Protein AF-A0A820NYU8-F1 (afdb_monomer)

Organism: NCBI:txid433720

pLDDT: mean 91.17, std 9.42, range [52.25, 97.38]

InterPro domains:
  IPR002490 V-type ATPase, V0 complex, 116kDa subunit family [PF01496] (27-55)
  IPR002490 V-type ATPase, V0 complex, 116kDa subunit family [PTHR11629] (4-55)

Foldseek 3Di:
DDDPPDDDDDDDDDDDDDPVCPVVVVVVVVVVVPDDDDDPPPVDDLCRDPCNVVVVD

Sequence (57 aa):
MTNIFRSEEMTLCQLYLQPDAAYSCISELGELGIVQFRDLNPNVNAFQRKFVNEVGQ

Mean predicted aligned error: 5.18 Å

Radius of gyration: 15.46 Å; Cα contacts (8 Å, |Δi|>4): 8; chains: 1; bounding box: 34×25×38 Å

Structure (mmCIF, N/CA/C/O backbone):
data_AF-A0A820NYU8-F1
#
_entry.id   AF-A0A820NYU8-F1
#
loop_
_atom_site.group_PDB
_atom_site.id
_atom_site.type_symbol
_atom_site.label_atom_id
_atom_site.label_alt_id
_atom_site.label_comp_id
_atom_site.label_asym_id
_atom_site.label_entity_id
_atom_site.label_seq_id
_atom_site.pdbx_PDB_ins_code
_atom_site.Cartn_x
_atom_site.Cartn_y
_atom_site.Cartn_z
_atom_site.occupancy
_atom_site.B_iso_or_equiv
_atom_site.auth_seq_id
_atom_site.auth_comp_id
_atom_site.auth_asym_id
_atom_site.auth_atom_id
_atom_site.pdbx_PDB_model_num
ATOM 1 N N . MET A 1 1 ? 15.276 2.074 -20.440 1.00 55.00 1 MET A N 1
ATOM 2 C CA . MET A 1 1 ? 16.477 2.559 -21.155 1.00 55.00 1 MET A CA 1
ATOM 3 C C . MET A 1 1 ? 17.105 3.583 -20.234 1.00 55.00 1 MET A C 1
ATOM 5 O O . MET A 1 1 ? 16.414 4.515 -19.868 1.00 55.00 1 MET A O 1
ATOM 9 N N . THR A 1 2 ? 18.312 3.326 -19.735 1.00 65.19 2 THR A N 1
ATOM 10 C CA . THR A 1 2 ? 18.893 3.989 -18.556 1.00 65.19 2 THR A CA 1
ATOM 11 C C . THR A 1 2 ? 19.129 5.482 -18.787 1.00 65.19 2 THR A C 1
ATOM 13 O O . THR A 1 2 ? 20.013 5.848 -19.564 1.00 65.19 2 THR A O 1
ATOM 16 N N . ASN A 1 3 ? 18.384 6.345 -18.091 1.00 69.06 3 ASN A N 1
ATOM 17 C CA . ASN A 1 3 ? 18.652 7.777 -18.042 1.00 69.06 3 ASN A CA 1
ATOM 18 C C . ASN A 1 3 ? 19.421 8.112 -16.756 1.00 69.06 3 ASN A C 1
ATOM 20 O O . ASN A 1 3 ? 18.851 8.351 -15.701 1.00 69.06 3 ASN A O 1
ATOM 24 N N . ILE A 1 4 ? 20.752 8.093 -16.821 1.00 83.62 4 ILE A N 1
ATOM 25 C CA . ILE A 1 4 ? 21.602 8.339 -15.638 1.00 83.62 4 ILE A CA 1
ATOM 26 C C . ILE A 1 4 ? 21.609 9.833 -15.254 1.00 83.62 4 ILE A C 1
ATOM 28 O O . ILE A 1 4 ? 21.931 10.193 -14.126 1.00 83.62 4 ILE A O 1
ATOM 32 N N . PHE A 1 5 ? 21.237 10.717 -16.183 1.00 88.06 5 PHE A N 1
ATOM 33 C CA . PHE A 1 5 ? 21.355 12.167 -16.011 1.00 88.06 5 PHE A CA 1
ATOM 34 C C . PHE A 1 5 ? 20.048 12.864 -15.616 1.00 88.06 5 PHE A C 1
ATOM 36 O O . PHE A 1 5 ? 20.086 14.036 -15.240 1.00 88.06 5 PHE A O 1
ATOM 43 N N . ARG A 1 6 ? 18.891 12.194 -15.716 1.00 86.75 6 ARG A N 1
ATOM 44 C CA . ARG A 1 6 ? 17.582 12.754 -15.340 1.00 86.75 6 ARG A CA 1
ATOM 45 C C . ARG A 1 6 ? 16.700 11.681 -14.716 1.00 86.75 6 ARG A C 1
ATOM 47 O O . ARG A 1 6 ? 16.825 10.515 -15.061 1.00 86.75 6 ARG A O 1
ATOM 54 N N . SER A 1 7 ? 15.795 12.099 -13.835 1.00 90.75 7 SER A N 1
ATOM 55 C CA . SER A 1 7 ? 14.782 11.216 -13.257 1.00 90.75 7 SER A CA 1
ATOM 56 C C . SER A 1 7 ? 13.939 10.548 -14.344 1.00 90.75 7 SER A C 1
ATOM 58 O O . SER A 1 7 ? 13.630 11.171 -15.362 1.00 90.75 7 SER A O 1
ATOM 60 N N . GLU A 1 8 ? 13.550 9.299 -14.101 1.00 89.94 8 GLU A N 1
ATOM 61 C CA . GLU A 1 8 ? 12.588 8.584 -14.939 1.00 89.94 8 GLU A CA 1
ATOM 62 C C . GLU A 1 8 ? 11.201 9.242 -14.848 1.00 89.94 8 GLU A C 1
ATOM 64 O O . GLU A 1 8 ? 10.867 9.911 -13.862 1.00 89.94 8 GLU A O 1
ATOM 69 N N . GLU A 1 9 ? 10.385 9.064 -15.886 1.00 91.62 9 GLU A N 1
ATOM 70 C CA . GLU A 1 9 ? 9.009 9.554 -15.871 1.00 91.62 9 GLU A CA 1
ATOM 71 C C . GLU A 1 9 ? 8.161 8.765 -14.867 1.00 91.62 9 GLU A C 1
ATOM 73 O O . GLU A 1 9 ? 8.209 7.538 -14.807 1.00 91.62 9 GLU A O 1
ATOM 78 N N . MET A 1 10 ? 7.354 9.484 -14.085 1.00 94.62 10 MET A N 1
ATOM 79 C CA . MET A 1 10 ? 6.502 8.912 -13.043 1.00 94.62 10 MET A CA 1
ATOM 80 C C . MET A 1 10 ? 5.032 9.159 -13.369 1.00 94.62 10 MET A C 1
ATOM 82 O O . MET A 1 10 ? 4.665 10.228 -13.854 1.00 94.62 10 MET A O 1
ATOM 86 N N . THR A 1 11 ? 4.172 8.196 -13.037 1.00 96.06 11 THR A N 1
ATOM 87 C CA . THR A 1 11 ? 2.715 8.319 -13.191 1.00 96.06 11 THR A CA 1
ATOM 88 C C . THR A 1 11 ? 2.023 8.203 -11.838 1.00 96.06 11 THR A C 1
ATOM 90 O O . THR A 1 11 ? 2.379 7.361 -11.015 1.00 96.06 11 THR A O 1
ATOM 93 N N . LEU A 1 12 ? 1.017 9.051 -11.601 1.00 96.69 12 LEU A N 1
ATOM 94 C CA . LEU A 1 12 ? 0.110 8.900 -10.467 1.00 96.69 12 LEU A CA 1
ATOM 95 C C . LEU A 1 12 ? -1.067 8.012 -10.866 1.00 96.69 12 LEU A C 1
ATOM 97 O O . LEU A 1 12 ? -1.866 8.390 -11.717 1.00 96.69 12 LEU A O 1
ATOM 101 N N . CYS A 1 13 ? -1.200 6.879 -10.186 1.00 95.25 13 CYS A N 1
ATOM 102 C CA . CYS A 1 13 ? -2.324 5.968 -10.354 1.00 95.25 13 CYS A CA 1
ATOM 103 C C . CYS A 1 13 ? -3.226 6.001 -9.117 1.00 95.25 13 CYS A C 1
ATOM 105 O O . CYS A 1 13 ? -2.740 6.075 -7.987 1.00 95.25 13 CYS A O 1
ATOM 107 N N . GLN A 1 14 ? -4.537 5.906 -9.329 1.00 96.44 14 GLN A N 1
ATOM 108 C CA . GLN A 1 14 ? -5.518 5.716 -8.265 1.00 96.44 14 GLN A CA 1
ATOM 109 C C . GLN A 1 14 ? -6.003 4.267 -8.288 1.00 96.44 14 GLN A C 1
ATOM 111 O O . GLN A 1 14 ? -6.470 3.784 -9.316 1.00 96.44 14 GLN A O 1
ATOM 116 N N . LEU A 1 15 ? -5.875 3.578 -7.156 1.00 94.75 15 LEU A N 1
ATOM 117 C CA . LEU A 1 15 ? -6.198 2.162 -7.027 1.00 94.75 15 LEU A CA 1
ATOM 118 C C . LEU A 1 15 ? -7.483 1.986 -6.212 1.00 94.75 15 LEU A C 1
ATOM 120 O O . LEU A 1 15 ? -7.607 2.536 -5.119 1.00 94.75 15 LEU A O 1
ATOM 124 N N . TYR A 1 16 ? -8.419 1.196 -6.735 1.00 95.44 16 TYR A N 1
ATOM 125 C CA . TYR A 1 16 ? -9.642 0.799 -6.040 1.00 95.44 16 TYR A CA 1
ATOM 126 C C . TYR A 1 16 ? -9.600 -0.706 -5.801 1.00 95.44 16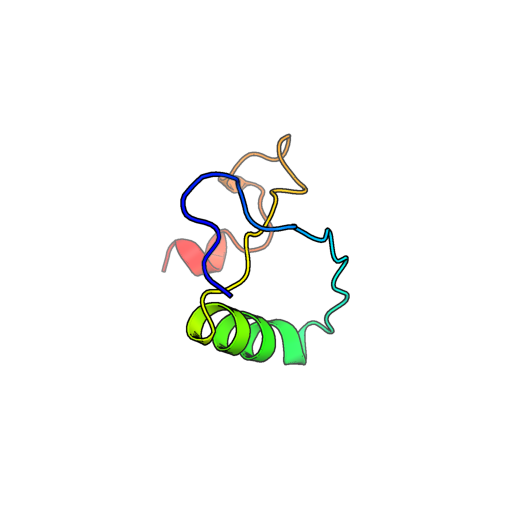 TYR A C 1
ATOM 128 O O . TYR A 1 16 ? -9.566 -1.481 -6.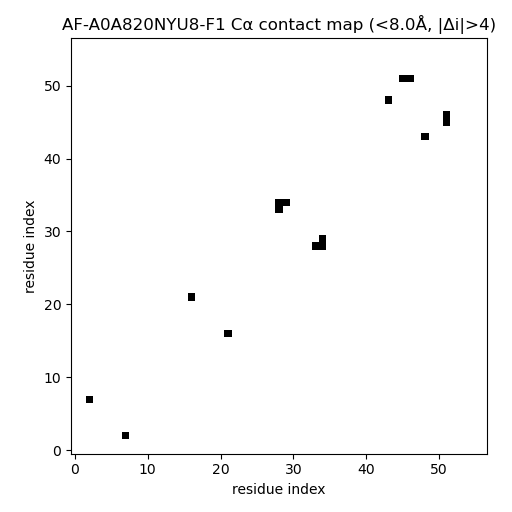753 1.00 95.44 16 TYR A O 1
ATOM 136 N N . LEU A 1 17 ? -9.590 -1.113 -4.533 1.00 94.62 17 LEU A N 1
ATOM 137 C CA . LEU A 1 17 ? -9.501 -2.515 -4.128 1.00 94.62 17 LEU A CA 1
ATOM 138 C C . LEU A 1 17 ? -10.753 -2.923 -3.361 1.00 94.62 17 LEU A C 1
ATOM 140 O O . LEU A 1 17 ? -11.240 -2.179 -2.507 1.00 94.62 17 LEU A O 1
ATOM 144 N N . GLN A 1 18 ? -11.243 -4.129 -3.638 1.00 96.62 18 GLN A N 1
ATOM 145 C CA . GLN A 1 18 ? -12.204 -4.784 -2.758 1.00 96.62 18 GLN A CA 1
ATOM 146 C C . GLN A 1 18 ? -11.480 -5.263 -1.488 1.00 96.62 18 GLN A C 1
ATOM 148 O O . GLN A 1 18 ? -10.345 -5.729 -1.601 1.00 96.62 18 GLN A O 1
ATOM 153 N N . PRO A 1 19 ? -12.100 -5.178 -0.294 1.00 93.00 19 PRO A N 1
ATOM 154 C CA . PRO A 1 19 ? -11.463 -5.579 0.963 1.00 93.00 19 PRO A CA 1
ATOM 155 C C . PRO A 1 19 ? -10.870 -6.993 0.935 1.00 93.00 19 PRO A C 1
ATOM 157 O O . PRO A 1 19 ? -9.738 -7.176 1.370 1.00 93.00 19 PRO A O 1
ATOM 160 N N . ASP A 1 20 ? -11.588 -7.950 0.345 1.00 95.56 20 ASP A N 1
ATOM 161 C CA . ASP A 1 20 ? -11.186 -9.363 0.303 1.00 95.56 20 ASP A CA 1
ATOM 162 C C . ASP A 1 20 ? -9.949 -9.612 -0.577 1.00 95.56 20 ASP A C 1
ATOM 164 O O . ASP A 1 20 ? -9.199 -10.555 -0.342 1.00 95.56 20 ASP A O 1
ATOM 168 N N . ALA A 1 21 ? -9.705 -8.747 -1.567 1.00 95.06 21 ALA A N 1
ATOM 169 C CA . ALA A 1 21 ? -8.548 -8.819 -2.463 1.00 95.06 21 ALA A CA 1
ATOM 170 C C . ALA A 1 21 ? -7.422 -7.849 -2.065 1.00 95.06 21 ALA A C 1
ATOM 172 O O . ALA A 1 21 ? -6.344 -7.867 -2.656 1.00 95.06 21 ALA A O 1
ATOM 173 N N . ALA A 1 22 ? -7.650 -6.970 -1.083 1.00 94.88 22 ALA A N 1
ATOM 174 C CA . AL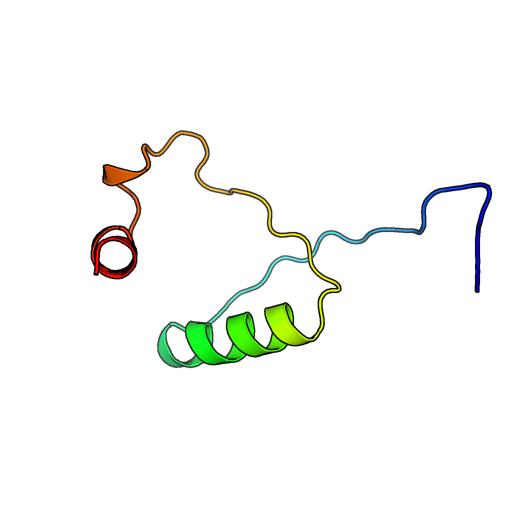A A 1 22 ? -6.708 -5.902 -0.775 1.00 94.88 22 ALA A CA 1
ATOM 175 C C . ALA A 1 22 ? -5.360 -6.452 -0.290 1.00 94.88 22 ALA A C 1
ATOM 177 O O . ALA A 1 22 ? -4.317 -5.974 -0.726 1.00 94.88 22 ALA A O 1
ATOM 178 N N . TYR A 1 23 ? -5.373 -7.478 0.563 1.00 93.88 23 TYR A N 1
ATOM 179 C CA . TYR A 1 23 ? -4.145 -8.053 1.113 1.00 93.88 23 TYR A CA 1
ATOM 180 C C . TYR A 1 23 ? -3.272 -8.702 0.029 1.00 93.88 23 TYR A C 1
ATOM 182 O O . TYR A 1 23 ? -2.087 -8.389 -0.066 1.00 93.88 23 TYR A O 1
ATOM 190 N N . SER A 1 24 ? -3.858 -9.542 -0.835 1.00 96.81 24 SER A N 1
ATOM 191 C CA . SER A 1 24 ? -3.122 -10.204 -1.921 1.00 96.81 24 SER A CA 1
ATOM 192 C C . SER A 1 24 ? -2.564 -9.195 -2.922 1.00 96.81 24 SER A C 1
ATOM 194 O O . 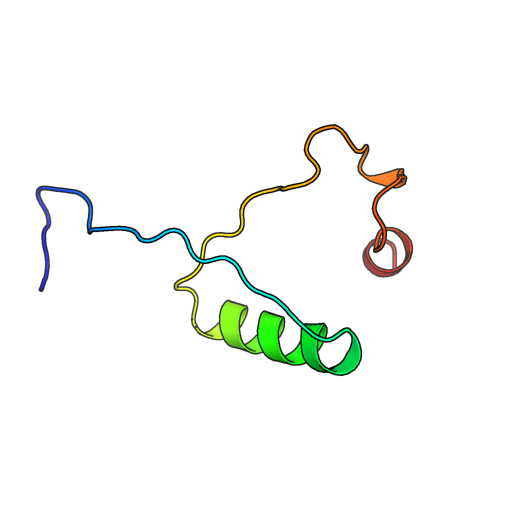SER A 1 24 ? -1.376 -9.235 -3.227 1.00 96.81 24 SER A O 1
ATOM 196 N N . CYS A 1 25 ? -3.375 -8.223 -3.357 1.00 96.25 25 CYS A N 1
ATOM 197 C CA . CYS A 1 25 ? -2.924 -7.210 -4.310 1.00 96.25 25 CYS A CA 1
ATOM 198 C C . CYS A 1 25 ? -1.780 -6.353 -3.750 1.00 96.25 25 CYS A C 1
ATOM 200 O O . CYS A 1 25 ? -0.828 -6.055 -4.467 1.00 96.25 25 CYS A O 1
ATOM 202 N N . ILE A 1 26 ? -1.848 -5.942 -2.478 1.00 95.62 26 ILE A N 1
ATOM 203 C CA . ILE A 1 26 ? -0.774 -5.151 -1.860 1.00 95.62 26 ILE A CA 1
ATOM 204 C C . ILE A 1 26 ? 0.493 -5.993 -1.657 1.00 95.62 26 ILE A C 1
ATOM 206 O O . ILE A 1 26 ? 1.587 -5.463 -1.852 1.00 95.62 26 ILE A O 1
ATOM 210 N N . SER A 1 27 ? 0.366 -7.284 -1.331 1.00 96.38 27 SER A N 1
ATOM 211 C CA . SER A 1 27 ? 1.511 -8.203 -1.243 1.00 96.38 27 SER A CA 1
ATOM 212 C C . SER A 1 27 ? 2.246 -8.310 -2.580 1.00 96.38 27 SER A C 1
ATOM 214 O O . SER A 1 27 ? 3.451 -8.077 -2.635 1.00 96.38 27 SER A O 1
ATOM 216 N N . GLU A 1 28 ? 1.518 -8.565 -3.670 1.00 96.62 28 GLU A N 1
ATOM 217 C CA . GLU A 1 28 ? 2.086 -8.650 -5.023 1.00 96.62 28 GLU A CA 1
ATOM 218 C C . GLU A 1 28 ? 2.754 -7.331 -5.446 1.00 96.62 28 GLU A C 1
ATOM 220 O O . GLU A 1 28 ? 3.860 -7.324 -5.986 1.00 96.62 28 GLU A O 1
ATOM 225 N N . LEU A 1 29 ? 2.123 -6.185 -5.157 1.00 96.19 29 LEU A N 1
ATOM 226 C CA . LEU A 1 29 ? 2.717 -4.872 -5.431 1.00 96.19 29 LEU A CA 1
ATOM 227 C C . LEU A 1 29 ? 4.001 -4.627 -4.623 1.00 96.19 29 LEU A C 1
ATOM 229 O O . LEU A 1 29 ? 4.930 -3.993 -5.131 1.00 96.19 29 LEU A O 1
ATOM 233 N N . GLY A 1 30 ? 4.057 -5.122 -3.385 1.00 95.94 30 GLY A N 1
ATOM 234 C CA . GLY 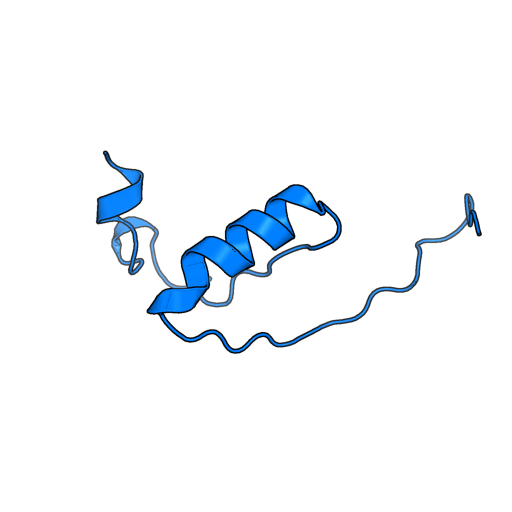A 1 30 ? 5.254 -5.089 -2.550 1.00 95.94 30 GLY A CA 1
ATOM 235 C C . GLY A 1 30 ? 6.388 -5.937 -3.126 1.00 95.94 30 GLY A C 1
ATOM 236 O O . GLY A 1 30 ? 7.527 -5.475 -3.160 1.00 95.94 30 GLY A O 1
ATOM 237 N N 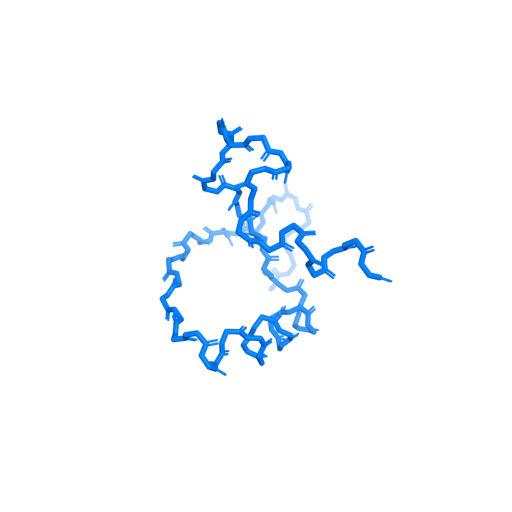. GLU A 1 31 ? 6.073 -7.128 -3.640 1.00 97.38 31 GLU A N 1
ATOM 238 C CA . GLU A 1 31 ? 7.039 -8.013 -4.307 1.00 97.38 31 GLU A CA 1
ATOM 239 C C . GLU A 1 31 ? 7.584 -7.413 -5.609 1.00 97.38 31 GLU A C 1
ATOM 241 O O . GLU A 1 31 ? 8.777 -7.539 -5.890 1.00 97.38 31 GLU A O 1
ATOM 246 N N . LEU A 1 32 ? 6.747 -6.712 -6.385 1.00 96.50 32 LEU A N 1
ATOM 247 C CA . LEU A 1 32 ? 7.193 -6.015 -7.596 1.00 96.50 32 LEU A CA 1
ATOM 248 C C . LEU A 1 32 ? 8.160 -4.859 -7.290 1.00 96.50 32 LEU A C 1
ATOM 250 O O . LEU A 1 32 ? 9.040 -4.578 -8.099 1.00 96.50 32 LEU A O 1
ATOM 254 N N . GLY A 1 33 ? 7.997 -4.163 -6.158 1.00 95.06 33 GLY A N 1
ATOM 255 C CA . GLY A 1 33 ? 8.934 -3.127 -5.697 1.00 95.06 33 GLY A CA 1
ATOM 256 C C . GLY A 1 33 ? 8.998 -1.852 -6.554 1.00 95.06 33 GLY A C 1
ATOM 257 O O . GLY A 1 33 ? 9.932 -1.065 -6.419 1.00 95.06 33 GLY A O 1
ATOM 258 N N . ILE A 1 34 ? 8.019 -1.631 -7.435 1.00 94.19 34 ILE A N 1
ATOM 259 C CA . ILE A 1 34 ? 7.983 -0.504 -8.392 1.00 94.19 34 ILE A CA 1
ATOM 260 C C . ILE A 1 34 ? 6.972 0.590 -8.025 1.00 94.19 34 ILE A C 1
ATOM 262 O O . ILE A 1 34 ? 6.753 1.518 -8.803 1.00 94.19 34 ILE A O 1
ATOM 266 N N . 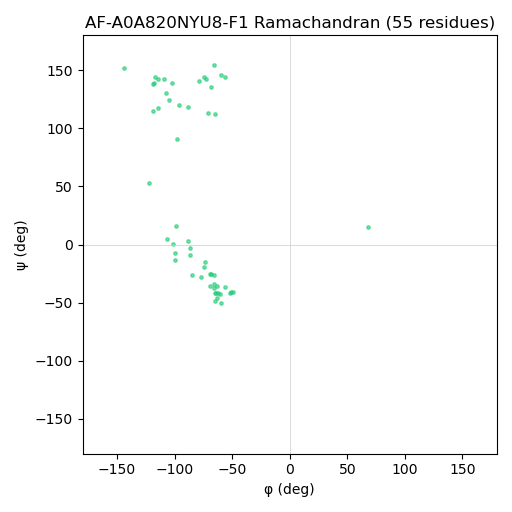VAL A 1 35 ? 6.317 0.483 -6.867 1.00 96.00 35 VAL A N 1
ATOM 267 C CA . VAL A 1 35 ? 5.264 1.415 -6.448 1.00 96.00 35 VAL A CA 1
ATOM 268 C C . VAL A 1 35 ? 5.666 2.211 -5.215 1.00 96.00 35 VAL A C 1
ATOM 270 O O . VAL A 1 35 ? 6.273 1.692 -4.282 1.00 96.00 35 VAL A O 1
ATOM 273 N N . GLN A 1 36 ? 5.267 3.481 -5.188 1.00 96.19 36 GLN A N 1
ATOM 274 C CA . GLN A 1 36 ? 5.392 4.346 -4.020 1.00 96.19 36 GLN A CA 1
ATOM 275 C C . GLN A 1 36 ? 4.001 4.806 -3.580 1.00 96.19 36 GLN A C 1
ATOM 277 O O . GLN A 1 36 ? 3.323 5.549 -4.293 1.00 96.19 36 GLN A O 1
ATOM 282 N N . PHE A 1 37 ? 3.577 4.386 -2.387 1.00 95.81 37 PHE A N 1
ATOM 283 C CA . PHE A 1 37 ? 2.297 4.803 -1.819 1.00 95.81 37 PHE A CA 1
ATOM 284 C C . PHE A 1 37 ? 2.388 6.207 -1.217 1.00 95.81 37 PHE A C 1
ATOM 286 O O . PHE A 1 37 ? 3.374 6.570 -0.574 1.00 95.81 37 PHE A O 1
ATOM 293 N N . ARG A 1 38 ? 1.326 6.994 -1.408 1.00 96.25 38 ARG A N 1
ATOM 294 C CA . ARG A 1 38 ? 1.140 8.285 -0.739 1.00 96.25 38 ARG A CA 1
ATOM 295 C C . ARG A 1 38 ? 0.151 8.145 0.403 1.00 96.25 38 ARG A C 1
ATOM 297 O O . ARG A 1 38 ? -0.885 7.502 0.251 1.00 96.25 38 ARG A O 1
ATOM 304 N N . ASP A 1 39 ? 0.457 8.790 1.521 1.00 95.81 39 ASP A N 1
ATOM 305 C CA . ASP A 1 39 ? -0.473 8.872 2.638 1.00 95.81 39 ASP A CA 1
ATOM 306 C C . ASP A 1 39 ? -1.648 9.788 2.276 1.00 95.81 39 ASP A C 1
ATOM 308 O O . ASP A 1 39 ? -1.482 10.993 2.081 1.00 95.81 39 ASP A O 1
ATOM 312 N N . LEU A 1 40 ? -2.838 9.198 2.167 1.00 95.50 40 LEU A N 1
ATOM 313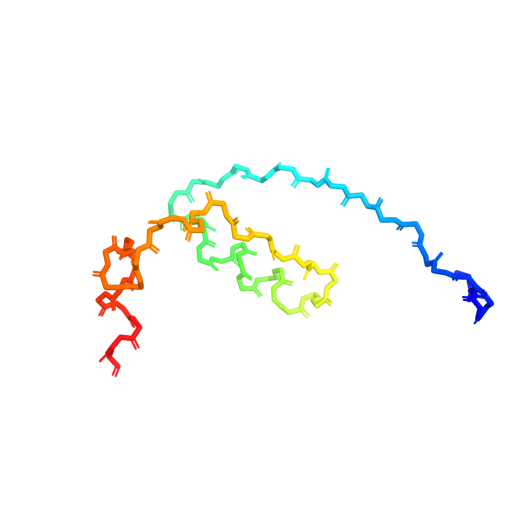 C CA . LEU A 1 40 ? -4.087 9.924 1.928 1.00 95.50 40 LEU A CA 1
ATOM 314 C C . LEU A 1 40 ? -4.747 10.412 3.226 1.00 95.50 40 LEU A C 1
ATOM 316 O O . LEU A 1 40 ? -5.699 11.185 3.163 1.00 95.50 40 LEU A O 1
ATOM 320 N N . ASN A 1 41 ? -4.251 9.996 4.396 1.00 94.88 41 ASN A N 1
ATOM 321 C CA . ASN A 1 41 ? -4.799 10.346 5.706 1.00 94.88 41 ASN A CA 1
ATOM 322 C C . ASN A 1 41 ? -3.751 11.041 6.608 1.00 94.88 41 ASN A C 1
ATOM 324 O O . ASN A 1 41 ? -3.562 10.619 7.755 1.00 94.88 41 ASN A O 1
ATOM 328 N N . PRO A 1 42 ? -3.085 12.124 6.150 1.00 94.44 42 PRO A N 1
ATOM 329 C CA . PRO A 1 42 ? -1.999 12.757 6.909 1.00 94.44 42 PRO A CA 1
ATOM 330 C C . PRO A 1 42 ? -2.467 13.397 8.224 1.00 94.44 42 PRO A C 1
ATOM 332 O O . PRO A 1 42 ? -1.696 13.504 9.171 1.00 94.44 42 PRO A O 1
ATOM 335 N N . ASN A 1 43 ? -3.740 13.793 8.308 1.00 95.88 43 ASN A N 1
ATOM 336 C CA . ASN A 1 43 ? -4.315 14.431 9.496 1.00 95.88 43 ASN A CA 1
ATOM 337 C C . ASN A 1 43 ? -4.846 13.417 10.526 1.00 95.88 43 ASN A C 1
ATOM 339 O O . ASN A 1 43 ? -5.341 13.815 11.579 1.00 95.88 43 ASN A O 1
ATOM 343 N N . VAL A 1 44 ? -4.788 12.115 10.222 1.00 95.56 44 VAL A N 1
ATOM 344 C CA . VAL A 1 44 ? -5.263 11.050 11.112 1.00 95.56 44 VAL A CA 1
ATOM 345 C C . VAL A 1 44 ? -4.086 10.503 11.913 1.00 95.56 44 VAL A C 1
ATOM 347 O O . VAL A 1 44 ? -3.130 9.965 11.345 1.00 95.56 44 VAL A O 1
ATOM 350 N N . ASN A 1 45 ? -4.184 10.606 13.240 1.00 92.81 45 ASN A N 1
ATOM 351 C CA . ASN A 1 45 ? -3.190 10.071 14.170 1.00 92.81 45 ASN A CA 1
ATOM 352 C C . ASN A 1 45 ? -3.039 8.549 13.985 1.00 92.81 45 ASN A C 1
ATOM 354 O O . ASN A 1 45 ? -4.018 7.854 13.718 1.00 92.81 45 ASN A O 1
ATOM 358 N N . ALA A 1 46 ? -1.827 8.022 14.170 1.00 90.50 46 ALA A N 1
ATOM 359 C CA . ALA A 1 46 ? -1.496 6.604 14.040 1.00 90.50 46 ALA A CA 1
ATOM 360 C C . ALA A 1 46 ? -2.461 5.686 14.814 1.00 90.50 46 ALA A C 1
ATOM 362 O O . ALA A 1 46 ? -2.907 4.677 14.272 1.00 90.50 46 ALA A O 1
ATOM 363 N N . PHE A 1 47 ? -2.861 6.077 16.028 1.00 90.69 47 PHE A N 1
ATOM 364 C CA . PHE A 1 47 ? -3.761 5.283 16.878 1.00 90.69 47 PHE A CA 1
ATOM 365 C C . PHE A 1 47 ? -5.224 5.264 16.421 1.00 90.69 47 PHE A C 1
ATOM 367 O O . PHE A 1 47 ? -6.010 4.449 16.890 1.00 90.69 47 PHE A O 1
ATOM 374 N N . GLN A 1 48 ? -5.603 6.172 15.524 1.00 91.94 48 GLN A N 1
ATOM 375 C CA . GLN A 1 48 ? -6.960 6.277 14.987 1.00 91.94 48 GLN A CA 1
ATOM 376 C C . GLN A 1 48 ? -7.071 5.653 13.590 1.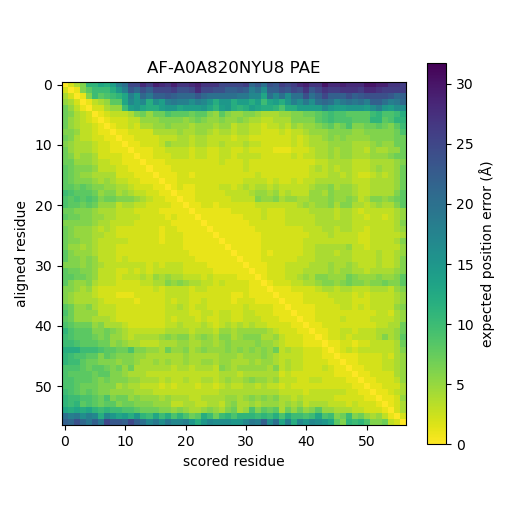00 91.94 48 GLN A C 1
ATOM 378 O O . GLN A 1 48 ? -8.139 5.689 12.977 1.00 91.94 48 GLN A O 1
ATOM 383 N N . ARG A 1 49 ? -5.976 5.098 13.054 1.00 93.38 49 ARG A N 1
ATOM 384 C CA . ARG A 1 49 ? -5.975 4.467 11.733 1.00 93.38 49 ARG A CA 1
ATOM 385 C C . ARG A 1 49 ? -6.678 3.116 11.784 1.00 93.38 49 ARG A C 1
ATOM 387 O O . ARG A 1 49 ? -6.547 2.362 12.741 1.00 93.38 49 ARG A O 1
ATOM 394 N N . LYS A 1 50 ? -7.382 2.794 10.695 1.00 91.56 50 LYS A N 1
ATOM 395 C CA . LYS A 1 50 ? -8.244 1.609 10.573 1.00 91.56 50 LYS A CA 1
ATOM 396 C C . LYS A 1 50 ? -7.561 0.295 10.978 1.00 91.56 50 LYS A C 1
ATOM 398 O O . LYS A 1 50 ? -8.185 -0.523 11.638 1.00 91.56 50 LYS A O 1
ATOM 403 N N . PHE A 1 51 ? -6.298 0.114 10.596 1.00 90.56 51 PHE A N 1
ATOM 404 C CA . PHE A 1 51 ? -5.556 -1.138 10.783 1.00 90.56 51 PHE A CA 1
ATOM 405 C C . PHE A 1 51 ? -4.633 -1.130 12.016 1.00 90.56 51 PHE A C 1
ATOM 407 O O . PHE A 1 51 ? -3.752 -1.973 12.133 1.00 90.56 51 PHE A O 1
ATOM 414 N N . VAL A 1 52 ? -4.810 -0.193 12.960 1.00 92.44 52 VAL A N 1
ATOM 415 C CA . VAL A 1 52 ? -3.940 -0.076 14.151 1.00 92.44 52 VAL A CA 1
ATOM 416 C C . VAL A 1 52 ? -3.874 -1.367 14.978 1.00 92.44 52 VAL A C 1
ATOM 418 O O . VAL A 1 52 ? -2.811 -1.724 15.476 1.00 92.44 52 VAL A O 1
ATOM 421 N N . ASN A 1 53 ? -4.989 -2.093 15.082 1.00 91.75 53 ASN A N 1
ATOM 422 C CA . ASN A 1 53 ? -5.076 -3.312 15.888 1.00 91.75 53 ASN A CA 1
ATOM 423 C C . ASN A 1 53 ? -4.272 -4.482 15.302 1.00 91.75 53 ASN A C 1
ATOM 425 O O . ASN A 1 53 ? -3.883 -5.371 16.047 1.00 91.75 53 ASN A O 1
ATOM 429 N N . GLU A 1 54 ? -4.032 -4.488 13.990 1.00 89.19 54 GLU A N 1
ATOM 430 C CA . GLU A 1 54 ? -3.282 -5.542 13.293 1.00 89.19 54 GLU A CA 1
ATOM 431 C C . GLU A 1 54 ? -1.770 -5.292 13.347 1.00 89.19 54 GLU A C 1
ATOM 433 O O . GLU A 1 54 ? -0.988 -6.230 13.300 1.00 89.19 54 GLU A O 1
ATOM 438 N N . VAL A 1 55 ? -1.353 -4.027 13.477 1.00 87.50 55 VAL A N 1
ATOM 439 C CA . VAL A 1 55 ? 0.065 -3.631 13.553 1.00 87.50 55 VAL A CA 1
ATOM 440 C C . VAL A 1 55 ? 0.670 -3.909 14.932 1.00 87.50 55 VAL A C 1
ATOM 442 O O . VAL A 1 55 ? 1.878 -4.076 15.052 1.00 87.50 55 VAL A O 1
ATOM 445 N N . GLY A 1 56 ? -0.156 -3.897 15.980 1.00 75.81 56 GLY A N 1
ATOM 446 C CA . GLY A 1 56 ? 0.284 -4.083 17.365 1.00 75.81 56 GLY A CA 1
ATOM 447 C C . GLY A 1 56 ? 0.344 -5.536 17.847 1.00 75.81 56 GLY A C 1
ATOM 448 O O . GLY A 1 56 ? 0.605 -5.735 19.034 1.00 75.81 56 GLY A O 1
ATOM 449 N N . GLN A 1 57 ? 0.055 -6.514 16.981 1.00 52.25 57 GLN A N 1
ATOM 450 C CA . GLN A 1 57 ? 0.248 -7.944 17.259 1.00 52.25 57 GLN A CA 1
ATOM 451 C C . GLN A 1 57 ? 1.667 -8.380 16.901 1.00 52.25 57 GLN A C 1
ATOM 453 O O . GLN A 1 57 ? 2.206 -9.222 17.653 1.00 52.25 57 GLN A O 1
#

Solvent-accessible surface area (backbone atoms only — not comparable to full-atom values): 4189 Å² total; per-residue (Å²): 131,92,60,90,89,51,84,80,92,81,81,92,81,88,86,87,72,57,80,92,50,39,64,62,56,52,50,54,47,58,74,67,66,82,73,83,88,75,82,87,57,81,90,56,55,72,88,74,40,94,60,42,77,70,72,76,111

Secondary structure (DSSP, 8-state):
---SSSPPP---------HHHHHHHHHHHHHH-------S-TTS-GGGSTTHHHHT-